Protein AF-A0AAD0XFT7-F1 (afdb_monomer)

Solvent-accessible surface area (backbone atoms only — not comparable to full-atom values): 4412 Å² total; per-residue (Å²): 132,84,78,76,80,76,71,78,59,69,62,49,75,48,78,48,75,57,97,86,44,58,34,40,38,38,35,32,62,42,83,42,98,82,79,51,73,45,32,30,31,31,33,30,45,88,92,38,78,79,37,66,83,36,81,47,57,67,62,72,76,75,46,94,70,84,86,79,134

Structure (mmCIF, N/CA/C/O backbone):
data_AF-A0AAD0XFT7-F1
#
_entry.id   AF-A0AAD0XFT7-F1
#
loop_
_atom_site.group_PDB
_atom_site.id
_atom_site.type_symbol
_atom_site.label_atom_id
_atom_site.label_alt_id
_atom_site.label_comp_id
_atom_site.label_asym_id
_atom_site.label_entity_id
_atom_site.label_seq_id
_atom_site.pdbx_PDB_ins_code
_atom_site.Cartn_x
_atom_site.Cartn_y
_atom_site.Cartn_z
_atom_site.occupancy
_atom_site.B_iso_or_equiv
_atom_site.auth_seq_id
_atom_site.auth_comp_id
_atom_site.auth_asym_id
_atom_site.auth_atom_id
_atom_site.pdbx_PDB_model_num
ATOM 1 N N . MET A 1 1 ? 36.235 2.307 4.432 1.00 33.81 1 MET A N 1
ATOM 2 C CA . MET A 1 1 ? 34.901 2.529 5.022 1.00 33.81 1 MET A CA 1
ATOM 3 C C . MET A 1 1 ? 33.978 2.783 3.854 1.00 33.81 1 MET A C 1
ATOM 5 O O . MET A 1 1 ? 34.161 3.783 3.174 1.00 33.81 1 MET A 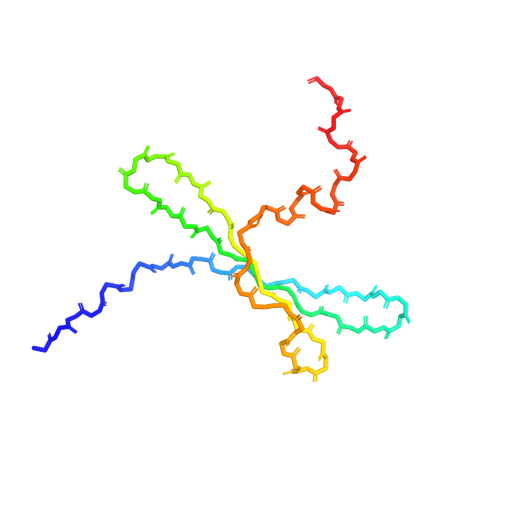O 1
ATOM 9 N N . SER A 1 2 ? 33.145 1.802 3.520 1.00 37.66 2 SER A N 1
ATOM 10 C CA . SER A 1 2 ? 32.285 1.836 2.340 1.00 37.66 2 SER A CA 1
ATOM 11 C C . SER A 1 2 ? 31.258 2.948 2.520 1.00 37.66 2 SER A C 1
ATOM 13 O O . SER A 1 2 ? 30.428 2.868 3.422 1.00 37.66 2 SER A O 1
ATOM 15 N N . GLN A 1 3 ? 31.379 4.002 1.713 1.00 39.41 3 GLN A N 1
ATOM 16 C CA . GLN A 1 3 ? 30.316 4.982 1.529 1.00 39.41 3 GLN A CA 1
ATOM 17 C C . GLN A 1 3 ? 29.159 4.203 0.918 1.00 39.41 3 GLN A C 1
ATOM 19 O O . GLN A 1 3 ? 29.277 3.690 -0.189 1.00 39.41 3 GLN A O 1
ATOM 24 N N . GLN A 1 4 ? 28.118 3.983 1.714 1.00 43.22 4 GLN A N 1
ATOM 25 C CA . GLN A 1 4 ? 26.854 3.491 1.205 1.00 43.22 4 GLN A CA 1
ATOM 26 C C . GLN A 1 4 ? 26.342 4.570 0.259 1.00 43.22 4 GLN A C 1
ATOM 28 O O . GLN A 1 4 ? 26.135 5.704 0.685 1.00 43.22 4 GLN A O 1
ATOM 33 N N . ASP A 1 5 ? 26.217 4.225 -1.018 1.00 38.78 5 ASP A N 1
ATOM 34 C CA . ASP A 1 5 ? 25.445 4.969 -1.998 1.00 38.78 5 ASP A CA 1
ATOM 35 C C . ASP A 1 5 ? 24.039 5.212 -1.429 1.00 38.78 5 ASP A C 1
ATOM 37 O O . ASP A 1 5 ? 23.145 4.372 -1.539 1.00 38.78 5 ASP A O 1
ATOM 41 N N . GLU A 1 6 ? 23.834 6.367 -0.796 1.00 43.38 6 GLU A N 1
ATOM 42 C CA . GLU A 1 6 ? 22.512 6.952 -0.607 1.00 43.38 6 GLU A CA 1
ATOM 43 C C . GLU A 1 6 ? 22.019 7.398 -1.989 1.00 43.38 6 GLU A C 1
ATOM 45 O O . GLU A 1 6 ? 21.955 8.583 -2.316 1.00 43.38 6 GLU A O 1
ATOM 50 N N . VAL A 1 7 ? 21.678 6.420 -2.836 1.00 44.44 7 VAL A N 1
ATOM 51 C CA . VAL A 1 7 ? 20.665 6.622 -3.866 1.00 44.44 7 VAL A CA 1
ATOM 52 C C . VAL A 1 7 ? 19.445 7.067 -3.081 1.00 44.44 7 VAL A C 1
ATOM 54 O O . VAL A 1 7 ? 18.834 6.259 -2.381 1.00 44.44 7 VAL A O 1
ATOM 57 N N . GLY A 1 8 ? 19.163 8.368 -3.109 1.00 45.78 8 GLY A N 1
ATOM 58 C CA . GLY A 1 8 ? 17.975 8.951 -2.511 1.00 45.78 8 GLY A CA 1
ATOM 59 C C . GLY A 1 8 ? 16.750 8.310 -3.146 1.00 45.78 8 GLY A C 1
ATOM 60 O O . GLY A 1 8 ? 16.221 8.808 -4.134 1.00 45.78 8 GLY A O 1
ATOM 61 N N . MET A 1 9 ? 16.334 7.166 -2.608 1.00 56.12 9 MET A N 1
ATOM 62 C CA . MET A 1 9 ? 15.054 6.548 -2.889 1.00 56.12 9 MET A CA 1
ATOM 63 C C . MET A 1 9 ? 14.026 7.506 -2.313 1.00 56.12 9 MET A C 1
ATOM 65 O O . MET A 1 9 ? 13.754 7.467 -1.114 1.00 56.12 9 MET A O 1
ATOM 69 N N . ASP A 1 10 ? 13.515 8.411 -3.145 1.00 68.56 10 ASP A N 1
ATOM 70 C CA . ASP A 1 10 ? 12.421 9.296 -2.770 1.00 68.56 10 ASP A CA 1
ATOM 71 C C . ASP A 1 10 ? 11.221 8.404 -2.423 1.00 68.56 10 ASP A C 1
ATOM 73 O O . ASP A 1 10 ? 10.545 7.832 -3.283 1.00 68.56 10 ASP A O 1
ATOM 77 N N . SER A 1 11 ? 11.069 8.133 -1.128 1.00 73.31 11 SER A N 1
ATOM 78 C CA . SER A 1 11 ? 10.001 7.302 -0.606 1.00 73.31 11 SER A CA 1
ATOM 79 C C . SER A 1 11 ? 8.845 8.217 -0.235 1.00 73.31 11 SER A C 1
ATOM 81 O O . SER A 1 11 ? 8.950 9.029 0.688 1.00 73.31 11 SER A O 1
ATOM 83 N N . HIS A 1 12 ? 7.723 8.072 -0.923 1.00 84.56 12 HIS A N 1
ATOM 84 C CA . HIS A 1 12 ? 6.507 8.808 -0.617 1.00 84.56 12 HIS A CA 1
ATOM 85 C C . HIS A 1 12 ? 5.690 8.057 0.427 1.00 84.56 12 HIS A C 1
ATOM 87 O O . HIS A 1 12 ? 5.483 6.851 0.307 1.00 84.56 12 HIS A O 1
ATOM 93 N N . ARG A 1 13 ? 5.183 8.775 1.434 1.00 88.62 13 ARG A N 1
ATOM 94 C CA . ARG A 1 13 ? 4.268 8.225 2.441 1.00 88.62 13 ARG A CA 1
ATOM 95 C C . ARG A 1 13 ? 2.888 8.850 2.326 1.00 88.62 13 ARG A C 1
ATOM 97 O O . ARG A 1 13 ? 2.750 10.069 2.332 1.00 88.62 13 ARG A O 1
ATOM 104 N N . MET A 1 14 ? 1.869 8.002 2.306 1.00 89.00 14 MET A N 1
ATOM 105 C CA . MET A 1 14 ? 0.460 8.373 2.295 1.00 89.00 14 MET A CA 1
ATOM 106 C C . MET A 1 14 ? -0.254 7.734 3.487 1.00 89.00 14 MET A C 1
ATOM 108 O O . MET A 1 14 ? 0.045 6.607 3.873 1.00 89.00 14 MET A O 1
ATOM 112 N N . LYS A 1 15 ? -1.213 8.452 4.075 1.00 90.81 15 LYS A N 1
ATOM 113 C CA . LYS A 1 15 ? -2.127 7.915 5.090 1.00 90.81 15 LYS A CA 1
ATOM 114 C C . LYS A 1 15 ? -3.511 7.776 4.482 1.00 90.81 15 LYS A C 1
ATOM 116 O O . LYS A 1 15 ? -3.995 8.726 3.872 1.00 90.81 15 LYS A O 1
ATOM 121 N N . ILE A 1 16 ? -4.142 6.623 4.668 1.00 88.44 16 ILE A N 1
ATOM 122 C CA . ILE A 1 16 ? -5.511 6.368 4.216 1.00 88.44 16 ILE A CA 1
ATOM 123 C C . ILE A 1 16 ? -6.346 5.797 5.359 1.00 88.44 16 ILE A C 1
ATOM 125 O O . ILE A 1 16 ? -5.839 5.048 6.190 1.00 88.44 16 ILE A O 1
ATOM 129 N N . CYS A 1 17 ? -7.634 6.131 5.390 1.00 89.81 17 CYS A N 1
ATOM 130 C CA . CYS A 1 17 ? -8.581 5.589 6.361 1.00 89.81 17 CYS A CA 1
ATOM 131 C C . CYS A 1 17 ? -9.598 4.710 5.630 1.00 89.81 17 C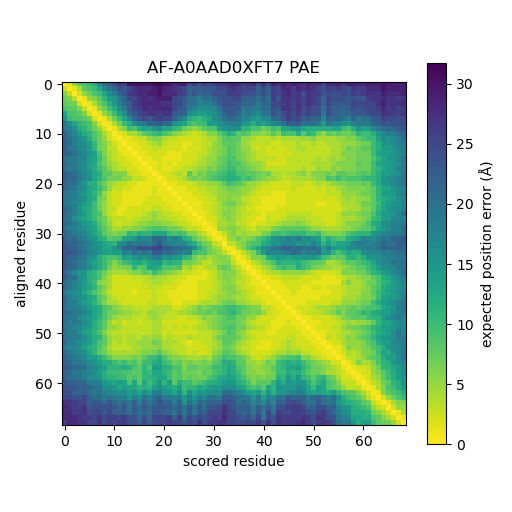YS A C 1
ATOM 133 O O . CYS A 1 17 ? -10.360 5.212 4.806 1.00 89.81 17 CYS A O 1
ATOM 135 N N . ILE A 1 18 ? -9.627 3.411 5.932 1.00 84.81 18 ILE A N 1
ATOM 136 C CA . ILE A 1 18 ? -10.572 2.446 5.353 1.00 84.81 18 ILE A CA 1
ATOM 137 C C . ILE A 1 18 ? -11.349 1.809 6.502 1.00 84.81 18 ILE A C 1
ATOM 139 O O . ILE A 1 18 ? -10.752 1.232 7.404 1.00 84.81 18 ILE A O 1
ATOM 143 N N . GLY A 1 19 ? -12.679 1.924 6.493 1.00 87.50 19 GLY A N 1
ATOM 144 C CA . GLY A 1 19 ? -13.526 1.289 7.513 1.00 87.50 19 GLY A CA 1
AT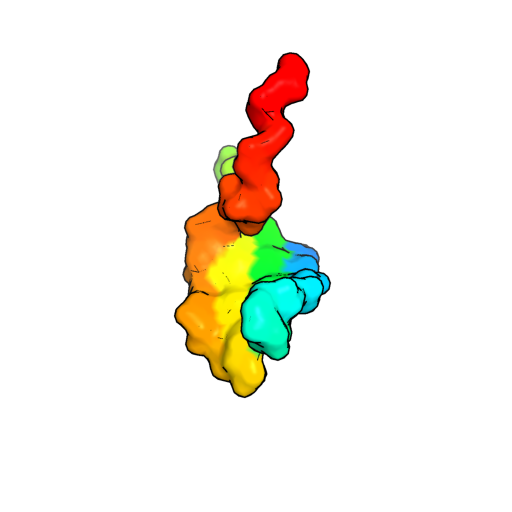OM 145 C C . GLY A 1 19 ? -13.249 1.744 8.954 1.00 87.50 19 GLY A C 1
ATOM 146 O O . GLY A 1 19 ? -13.508 0.991 9.884 1.00 87.50 19 GLY A O 1
ATOM 147 N N . GLY A 1 20 ? -12.700 2.950 9.146 1.00 89.81 20 GLY A N 1
ATOM 148 C CA . GLY A 1 20 ? -12.280 3.466 10.457 1.00 89.81 20 GLY A CA 1
ATOM 149 C C . GLY A 1 20 ? -10.854 3.081 10.867 1.00 89.81 20 GLY A C 1
ATOM 150 O O . GLY A 1 20 ? -10.325 3.647 11.819 1.00 89.81 20 GLY A O 1
ATOM 151 N N . THR A 1 21 ? -10.198 2.194 10.121 1.00 89.62 21 THR A N 1
ATOM 152 C CA . THR A 1 21 ? -8.806 1.800 10.345 1.00 89.62 21 THR A CA 1
ATOM 153 C C . THR A 1 21 ? -7.866 2.693 9.539 1.00 89.62 21 THR A C 1
ATOM 155 O O . THR A 1 21 ? -8.075 2.920 8.344 1.00 89.62 21 THR A O 1
ATOM 158 N N . THR A 1 22 ? -6.824 3.215 10.193 1.00 92.12 22 THR A N 1
ATOM 159 C CA . THR A 1 22 ? -5.797 4.033 9.534 1.00 92.12 22 THR A CA 1
ATOM 160 C C . THR A 1 22 ? -4.663 3.147 9.038 1.00 92.12 22 THR A C 1
ATOM 162 O O . THR A 1 22 ? -4.016 2.458 9.826 1.00 92.12 22 THR A O 1
ATOM 165 N N . TYR A 1 23 ? -4.386 3.232 7.742 1.00 90.50 23 TYR A N 1
ATOM 166 C CA . TYR A 1 23 ? -3.242 2.605 7.103 1.00 90.50 23 TYR A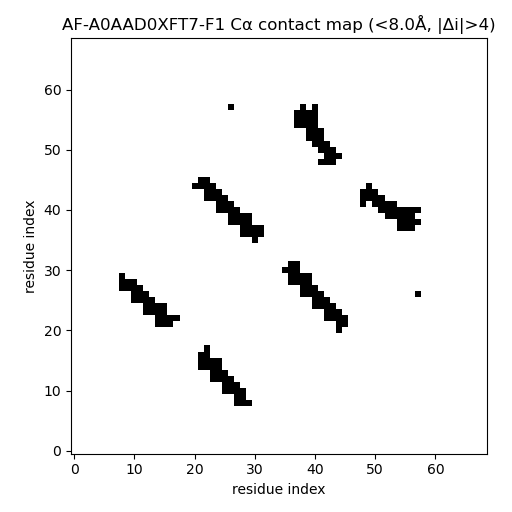 CA 1
ATOM 167 C C . TYR A 1 23 ? -2.231 3.668 6.695 1.00 90.50 23 TYR A C 1
ATOM 169 O O . TYR A 1 23 ? -2.585 4.743 6.203 1.00 90.50 23 TYR A O 1
ATOM 177 N N . VAL A 1 24 ? -0.957 3.350 6.872 1.00 92.06 24 VAL A N 1
ATOM 178 C CA . VAL A 1 24 ? 0.148 4.103 6.282 1.00 92.06 24 VAL A CA 1
ATOM 179 C C . VAL A 1 24 ? 0.649 3.292 5.107 1.00 92.06 24 VAL A C 1
ATOM 181 O O . VAL A 1 24 ? 0.815 2.082 5.231 1.00 92.06 24 VAL A O 1
ATOM 184 N N . ILE A 1 25 ? 0.897 3.937 3.976 1.00 90.50 25 ILE A N 1
ATOM 185 C CA . ILE A 1 25 ? 1.531 3.295 2.837 1.00 90.50 25 ILE A CA 1
ATOM 186 C C . ILE A 1 25 ? 2.752 4.101 2.432 1.00 90.50 25 ILE A C 1
ATOM 188 O O . ILE A 1 25 ? 2.672 5.312 2.249 1.00 90.50 25 ILE A O 1
ATOM 192 N N . GLU A 1 26 ? 3.884 3.427 2.319 1.00 90.88 26 GLU A N 1
ATOM 193 C CA . GLU A 1 26 ? 5.133 3.971 1.806 1.00 90.88 26 GLU A CA 1
ATOM 194 C C . GLU A 1 26 ? 5.382 3.342 0.448 1.00 90.88 26 GLU A C 1
ATOM 196 O O . GLU A 1 26 ? 5.275 2.129 0.309 1.00 90.88 26 GLU A O 1
ATOM 201 N N . SER A 1 27 ? 5.702 4.153 -0.547 1.00 87.44 27 SER A N 1
ATOM 202 C CA . SER A 1 27 ? 6.076 3.691 -1.876 1.00 87.44 27 SER A CA 1
ATOM 203 C C . SER A 1 27 ? 7.405 4.289 -2.280 1.00 87.44 27 SER A C 1
ATOM 205 O O . SER A 1 27 ? 7.654 5.458 -1.994 1.00 87.44 27 SER A O 1
ATOM 207 N N . ARG A 1 28 ? 8.220 3.523 -2.994 1.00 86.44 28 ARG A N 1
ATOM 208 C CA . ARG A 1 28 ? 9.481 3.992 -3.567 1.00 86.44 28 ARG A CA 1
ATOM 209 C C . ARG A 1 28 ? 9.598 3.546 -5.015 1.00 86.44 28 ARG A C 1
ATOM 211 O O . ARG A 1 28 ? 9.120 2.468 -5.373 1.00 86.44 28 ARG A O 1
ATOM 218 N N . ALA A 1 29 ? 10.240 4.376 -5.827 1.00 83.69 29 ALA A N 1
ATOM 219 C CA . ALA A 1 29 ? 10.702 3.963 -7.141 1.00 83.69 29 ALA A CA 1
ATOM 220 C C . ALA A 1 29 ? 12.046 3.235 -6.996 1.00 83.69 29 ALA A C 1
ATOM 222 O O . ALA A 1 29 ? 12.927 3.673 -6.255 1.00 83.69 29 ALA A O 1
ATOM 223 N N . LEU A 1 30 ? 12.182 2.120 -7.701 1.00 82.38 30 LEU A N 1
ATOM 224 C CA . LEU A 1 30 ? 13.440 1.441 -7.950 1.00 82.38 30 LEU A CA 1
ATOM 225 C C . LEU A 1 30 ? 13.840 1.752 -9.386 1.00 82.38 30 LEU A C 1
ATOM 227 O O . LEU A 1 30 ? 13.197 1.280 -10.326 1.00 82.38 30 LEU A O 1
ATOM 231 N N . ASP A 1 31 ? 14.885 2.554 -9.554 1.00 73.56 31 ASP A N 1
ATOM 232 C CA . ASP A 1 31 ? 15.508 2.722 -10.860 1.00 73.56 31 ASP A CA 1
ATOM 233 C C . ASP A 1 31 ? 16.434 1.517 -11.082 1.00 73.56 31 ASP A C 1
ATOM 235 O O . ASP A 1 31 ? 17.476 1.389 -10.434 1.00 73.56 31 ASP A O 1
ATOM 239 N N . LEU A 1 32 ? 16.028 0.590 -11.955 1.00 67.94 32 LEU A N 1
ATOM 240 C CA . LEU A 1 32 ? 16.914 -0.477 -12.409 1.00 67.94 32 LEU A CA 1
ATOM 241 C C . LEU A 1 32 ? 17.776 0.031 -13.568 1.00 67.94 32 LEU A C 1
ATOM 243 O O . LEU A 1 32 ? 17.364 0.856 -14.385 1.00 67.94 32 LEU A O 1
ATOM 247 N N . SER A 1 33 ? 18.998 -0.490 -13.636 1.00 62.12 33 SER A N 1
ATOM 248 C CA . SER A 1 33 ? 20.063 -0.097 -14.568 1.00 62.12 33 SER A CA 1
ATOM 249 C C . SER A 1 33 ? 19.714 -0.218 -16.061 1.00 62.12 33 SER A C 1
ATOM 251 O O . SER A 1 33 ? 20.474 0.267 -16.893 1.00 62.12 33 SER A O 1
ATOM 253 N N . GLU A 1 34 ? 18.571 -0.812 -16.412 1.00 64.50 34 GLU A N 1
ATOM 254 C CA . GLU A 1 34 ? 18.089 -0.996 -17.791 1.00 64.50 34 GLU A CA 1
ATOM 255 C C . GLU A 1 34 ? 16.907 -0.084 -18.168 1.00 64.50 34 GLU A C 1
ATOM 257 O O . GLU A 1 34 ? 16.209 -0.329 -19.147 1.00 64.50 34 GLU A O 1
ATOM 262 N N . GLY A 1 35 ? 16.677 1.003 -17.423 1.00 60.97 35 GLY A N 1
ATOM 263 C CA . GLY A 1 35 ? 15.643 1.992 -17.760 1.00 60.97 35 GLY A CA 1
ATOM 264 C C . GLY A 1 35 ? 14.216 1.549 -17.428 1.00 60.97 35 GLY A C 1
ATOM 265 O O . GLY A 1 35 ? 13.268 2.303 -17.652 1.00 60.97 35 GLY A O 1
ATOM 266 N N . GLU A 1 36 ? 14.054 0.364 -16.844 1.00 63.31 36 GLU A N 1
ATOM 267 C CA . GLU A 1 36 ? 12.810 -0.050 -16.212 1.00 63.31 36 GLU A CA 1
ATOM 268 C C . GLU A 1 36 ? 12.719 0.565 -14.812 1.00 63.31 36 GLU A C 1
ATOM 270 O O . GLU A 1 36 ? 13.548 0.317 -13.932 1.00 63.31 36 GLU A O 1
ATOM 275 N N . ARG A 1 37 ? 11.687 1.385 -14.605 1.00 67.69 37 ARG A N 1
ATOM 276 C CA . ARG A 1 37 ? 11.330 1.893 -13.284 1.00 67.69 37 ARG A CA 1
ATOM 277 C C . ARG A 1 37 ? 10.312 0.952 -12.666 1.00 67.69 37 ARG A C 1
ATOM 279 O O . ARG A 1 37 ? 9.175 0.867 -13.131 1.00 67.69 37 ARG A O 1
ATOM 286 N N . PHE A 1 38 ? 10.709 0.284 -11.594 1.00 75.12 38 PHE A N 1
ATOM 287 C CA . PHE A 1 38 ? 9.779 -0.479 -10.778 1.00 75.12 38 PHE A CA 1
ATOM 288 C C . PHE A 1 38 ? 9.311 0.361 -9.603 1.00 75.12 38 PHE A C 1
ATOM 290 O O . PHE A 1 38 ? 9.981 1.291 -9.162 1.00 75.12 38 PHE A O 1
ATOM 297 N N . TYR A 1 39 ? 8.138 0.026 -9.094 1.00 82.19 39 TYR A N 1
ATOM 298 C CA . TYR A 1 39 ? 7.611 0.609 -7.875 1.00 82.19 39 TYR A CA 1
ATOM 299 C C . TYR A 1 39 ? 7.474 -0.502 -6.855 1.00 82.19 39 TYR A C 1
ATOM 301 O O . TYR A 1 39 ? 7.065 -1.613 -7.194 1.00 82.19 39 TYR A O 1
ATOM 309 N N . GLU A 1 40 ? 7.814 -0.202 -5.613 1.00 89.69 40 GLU A N 1
ATOM 310 C CA . GLU A 1 40 ? 7.519 -1.065 -4.482 1.00 89.69 40 GLU A CA 1
ATOM 311 C C . GLU A 1 40 ? 6.753 -0.277 -3.438 1.00 89.69 40 GLU A C 1
ATOM 313 O O . GLU A 1 40 ? 6.933 0.937 -3.305 1.00 89.69 40 GLU A O 1
ATOM 318 N N . TYR A 1 41 ? 5.928 -0.974 -2.665 1.00 88.94 41 TYR A N 1
ATOM 319 C CA . TYR A 1 41 ? 5.192 -0.372 -1.568 1.00 88.94 41 TYR A CA 1
ATOM 320 C C . TYR A 1 41 ? 5.180 -1.248 -0.318 1.00 88.94 41 TYR A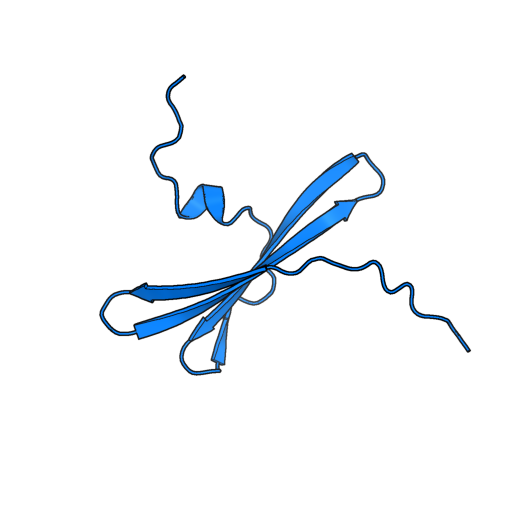 C 1
ATOM 322 O O . TYR A 1 41 ? 5.248 -2.473 -0.389 1.00 88.94 41 TYR A O 1
ATOM 330 N N . ARG A 1 42 ? 5.058 -0.598 0.837 1.00 91.75 42 ARG A N 1
ATOM 331 C CA . ARG A 1 42 ? 4.947 -1.193 2.169 1.00 91.75 42 ARG A CA 1
ATOM 332 C C . ARG A 1 42 ? 3.756 -0.578 2.894 1.00 91.75 42 ARG A C 1
ATOM 334 O O . ARG A 1 42 ? 3.535 0.626 2.800 1.00 91.75 42 ARG A O 1
ATOM 341 N N . VAL A 1 43 ? 2.989 -1.399 3.606 1.00 91.44 43 VAL A N 1
ATOM 342 C CA . VAL A 1 43 ? 1.761 -0.993 4.302 1.00 91.44 43 VAL A CA 1
ATOM 343 C C . VAL A 1 43 ? 1.895 -1.270 5.794 1.00 91.44 43 VAL A C 1
ATOM 345 O O . VAL A 1 43 ? 2.252 -2.382 6.194 1.00 91.44 43 VAL A O 1
ATOM 348 N N . TRP A 1 44 ? 1.512 -0.288 6.608 1.00 94.38 44 TRP A N 1
ATOM 349 C CA . TRP A 1 44 ? 1.332 -0.434 8.046 1.00 94.38 44 TRP A CA 1
ATOM 350 C C . TRP A 1 44 ? -0.119 -0.228 8.439 1.00 94.38 44 TRP A C 1
ATOM 352 O O . TRP A 1 44 ? -0.822 0.596 7.855 1.00 94.38 44 TRP A O 1
ATOM 362 N N . CYS A 1 45 ? -0.520 -0.930 9.486 1.00 93.19 45 CYS A N 1
ATOM 363 C CA . CYS A 1 45 ? -1.763 -0.749 10.212 1.00 93.19 45 CYS A CA 1
ATOM 364 C C . CYS A 1 45 ? -1.411 -0.715 11.698 1.00 93.19 45 CYS A C 1
ATOM 366 O O . CYS A 1 45 ? -0.771 -1.650 12.170 1.00 93.19 45 CYS A O 1
ATOM 368 N N . GLU A 1 46 ? -1.784 0.349 12.415 1.00 89.56 46 GLU A N 1
ATOM 369 C CA . GLU A 1 46 ? -1.514 0.477 13.864 1.00 89.56 46 GLU A CA 1
ATOM 370 C C . GLU A 1 46 ? -0.046 0.163 14.229 1.00 89.56 46 GLU A C 1
ATOM 372 O O . GLU A 1 46 ? 0.245 -0.653 15.101 1.00 89.56 46 GLU A O 1
ATOM 377 N N . ASP A 1 47 ? 0.886 0.766 13.479 1.00 86.19 47 ASP A N 1
ATOM 378 C CA . ASP A 1 47 ? 2.345 0.591 13.594 1.00 86.19 47 ASP A CA 1
ATOM 379 C C . ASP A 1 47 ? 2.888 -0.821 13.284 1.00 86.19 47 ASP A C 1
ATOM 381 O O . ASP A 1 47 ? 4.099 -1.044 13.320 1.00 86.19 47 ASP A O 1
ATOM 385 N N . GLN A 1 48 ? 2.035 -1.763 12.871 1.00 91.88 48 GLN A N 1
ATOM 386 C CA . GLN A 1 48 ? 2.441 -3.090 12.409 1.00 91.88 48 GLN A CA 1
ATOM 387 C C . GLN A 1 48 ? 2.531 -3.149 10.887 1.00 91.88 48 GLN A C 1
ATOM 389 O O . GLN A 1 48 ? 1.616 -2.720 10.185 1.00 91.88 48 GLN A O 1
ATOM 394 N N . VAL A 1 49 ? 3.613 -3.729 10.362 1.00 92.50 49 VAL A N 1
ATOM 395 C CA . VAL A 1 49 ? 3.743 -4.003 8.924 1.00 92.50 49 VAL A CA 1
ATOM 396 C C . VAL A 1 49 ? 2.783 -5.133 8.555 1.00 92.50 49 VAL A C 1
ATOM 398 O O . VAL A 1 49 ? 2.986 -6.279 8.945 1.00 92.50 49 VAL A O 1
ATOM 401 N N . VAL A 1 50 ? 1.744 -4.812 7.784 1.00 92.25 50 VAL A N 1
ATOM 402 C CA . VAL A 1 50 ? 0.785 -5.803 7.255 1.00 92.25 50 VAL A CA 1
ATOM 403 C C . VAL A 1 50 ? 1.187 -6.301 5.869 1.00 92.25 50 VAL A C 1
ATOM 405 O O . VAL A 1 50 ? 0.783 -7.384 5.445 1.00 92.25 50 VAL A O 1
ATOM 408 N N . LYS A 1 51 ? 1.995 -5.513 5.153 1.00 90.56 51 LYS A N 1
ATOM 409 C CA . LYS A 1 51 ? 2.566 -5.867 3.856 1.00 90.56 51 LYS A CA 1
ATOM 410 C C . LYS A 1 51 ? 3.951 -5.242 3.748 1.00 90.56 51 LYS A C 1
ATOM 412 O O . LYS A 1 51 ? 4.054 -4.019 3.780 1.00 90.56 51 LYS A O 1
ATOM 417 N N . ASP A 1 52 ? 4.991 -6.062 3.640 1.00 90.19 52 ASP A N 1
ATOM 418 C CA . ASP A 1 52 ? 6.354 -5.578 3.386 1.00 90.19 52 ASP A CA 1
ATOM 419 C C . ASP A 1 52 ? 6.542 -5.222 1.899 1.00 90.19 52 ASP A C 1
ATOM 421 O O . ASP A 1 52 ? 5.619 -5.445 1.108 1.00 90.19 52 ASP A O 1
ATOM 425 N N . TRP A 1 53 ? 7.699 -4.659 1.537 1.00 90.62 53 TRP A N 1
ATOM 426 C CA . TRP A 1 53 ? 8.050 -4.186 0.198 1.00 90.62 53 TRP A CA 1
ATOM 427 C C . TRP A 1 53 ? 7.585 -5.158 -0.882 1.00 90.62 53 TRP A C 1
ATOM 429 O O . TRP A 1 53 ? 8.163 -6.216 -1.120 1.00 90.62 53 TRP A O 1
ATOM 439 N N . THR A 1 54 ? 6.473 -4.789 -1.503 1.00 89.12 54 THR A N 1
ATOM 440 C CA . THR A 1 54 ? 5.795 -5.559 -2.532 1.00 89.12 54 THR A CA 1
ATOM 441 C C . THR A 1 54 ? 5.924 -4.791 -3.829 1.00 89.12 54 THR A C 1
ATOM 443 O O . THR A 1 54 ? 5.578 -3.611 -3.885 1.00 89.12 54 THR A O 1
ATOM 446 N N . GLN A 1 55 ? 6.409 -5.459 -4.870 1.00 86.81 55 GLN A N 1
ATOM 447 C CA . GLN A 1 55 ? 6.503 -4.886 -6.205 1.00 86.81 55 GLN A CA 1
ATOM 448 C C . GLN A 1 55 ? 5.101 -4.594 -6.758 1.00 86.81 55 GLN A C 1
ATOM 450 O O . GLN A 1 55 ? 4.218 -5.452 -6.746 1.00 86.81 55 GLN A O 1
ATOM 455 N N . GLY A 1 56 ? 4.902 -3.373 -7.240 1.00 80.31 56 GLY A N 1
ATOM 456 C CA . GLY A 1 56 ? 3.651 -2.900 -7.814 1.00 80.31 56 GLY A CA 1
ATOM 457 C C . GLY A 1 56 ? 3.501 -1.388 -7.684 1.00 80.31 56 GLY A C 1
ATOM 458 O O . GLY A 1 56 ? 3.954 -0.778 -6.714 1.00 80.31 56 GLY A O 1
ATOM 459 N N . ASN A 1 57 ? 2.843 -0.769 -8.662 1.00 70.06 57 ASN A N 1
ATOM 460 C CA . ASN A 1 57 ? 2.474 0.634 -8.566 1.00 70.06 57 ASN A CA 1
ATOM 461 C C . ASN A 1 57 ? 1.166 0.752 -7.779 1.00 70.06 57 ASN A C 1
ATOM 463 O O . ASN A 1 57 ? 0.135 0.215 -8.175 1.00 70.06 57 ASN A O 1
ATOM 467 N N . MET A 1 58 ? 1.194 1.482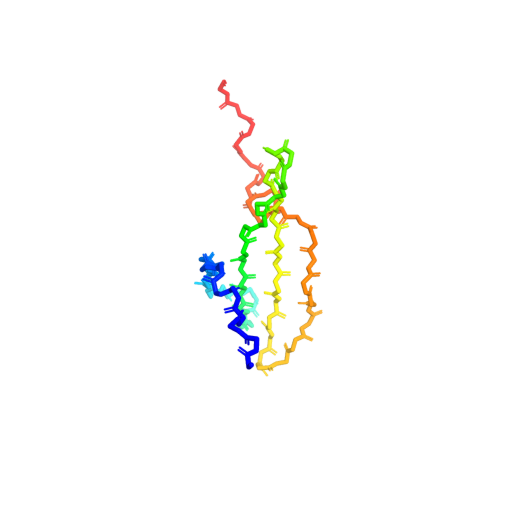 -6.663 1.00 67.12 58 MET A N 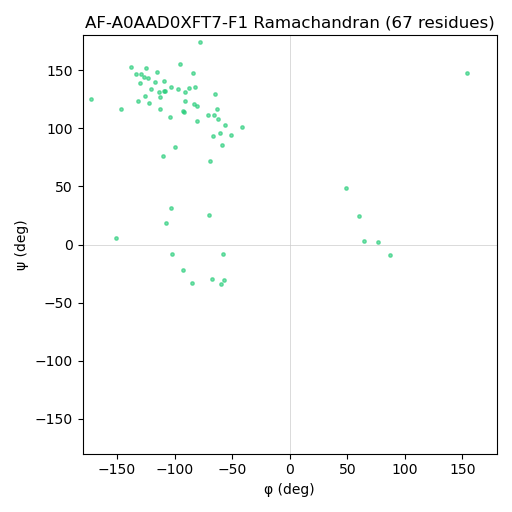1
ATOM 468 C CA . MET A 1 58 ? 0.000 1.718 -5.850 1.00 67.12 58 MET A CA 1
ATOM 469 C C . MET A 1 58 ? -1.137 2.371 -6.653 1.00 67.12 58 MET A C 1
ATOM 471 O O . MET A 1 58 ? -2.308 2.104 -6.386 1.00 67.12 58 MET A O 1
ATOM 475 N N . ALA A 1 59 ? -0.803 3.186 -7.661 1.00 65.69 59 ALA A N 1
ATOM 476 C CA . ALA A 1 59 ? -1.782 3.800 -8.549 1.00 65.69 59 ALA A CA 1
ATOM 477 C C . ALA A 1 59 ? -2.626 2.755 -9.296 1.00 65.69 59 ALA A C 1
ATOM 479 O O . ALA A 1 59 ? -3.820 2.974 -9.461 1.00 65.69 59 ALA A O 1
ATOM 480 N N . ASP A 1 60 ? -2.066 1.595 -9.656 1.00 64.50 60 ASP A N 1
ATOM 481 C CA . ASP A 1 60 ? -2.823 0.530 -10.330 1.00 64.50 60 ASP A CA 1
ATOM 482 C C . ASP A 1 60 ? -3.891 -0.092 -9.416 1.00 64.50 60 ASP A C 1
ATOM 484 O O . ASP A 1 60 ? -4.937 -0.539 -9.883 1.00 64.50 60 ASP A O 1
ATOM 488 N N . PHE A 1 61 ? -3.656 -0.097 -8.100 1.00 61.44 61 PHE A N 1
ATOM 489 C CA . PHE A 1 61 ? -4.584 -0.661 -7.117 1.00 61.44 61 PHE A CA 1
ATOM 490 C C . PHE A 1 61 ? -5.675 0.327 -6.691 1.00 61.44 61 PHE A C 1
ATOM 492 O O . PHE A 1 61 ? -6.799 -0.086 -6.407 1.00 61.44 61 PHE A O 1
ATOM 499 N N . PHE A 1 62 ? -5.357 1.624 -6.640 1.00 59.31 62 PHE A N 1
ATOM 500 C CA . PHE A 1 62 ? -6.275 2.668 -6.170 1.00 59.31 62 PHE A CA 1
ATOM 501 C C . PHE A 1 62 ? -6.931 3.488 -7.289 1.00 59.31 62 PHE A C 1
ATOM 503 O O . PHE A 1 62 ? -7.854 4.250 -7.004 1.00 59.31 62 PHE A O 1
ATOM 510 N N . ALA A 1 63 ? -6.523 3.320 -8.550 1.00 49.38 63 ALA A N 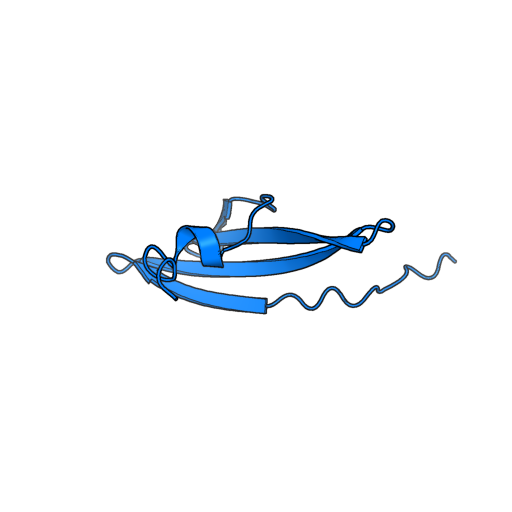1
ATOM 511 C CA . ALA A 1 63 ? -7.168 3.944 -9.702 1.00 49.38 63 ALA A CA 1
ATOM 512 C C . ALA A 1 63 ? -7.911 2.912 -10.572 1.00 49.38 63 ALA A C 1
ATOM 514 O O . ALA A 1 63 ? -7.477 2.621 -11.686 1.00 49.38 63 ALA A O 1
ATOM 515 N N . PRO A 1 64 ? -9.098 2.417 -10.170 1.00 45.34 64 PRO A N 1
ATOM 516 C CA . PRO A 1 64 ? -9.955 1.634 -11.063 1.00 45.34 64 PRO A CA 1
ATOM 517 C C . PRO A 1 64 ? -10.592 2.474 -12.199 1.00 45.34 64 PRO A C 1
ATOM 519 O O . PRO A 1 64 ? -11.650 2.113 -12.705 1.00 45.34 64 PRO A O 1
ATOM 522 N N . GLY A 1 65 ? -9.994 3.600 -12.619 1.00 47.28 65 GLY A N 1
ATOM 523 C CA . GLY A 1 65 ? -10.683 4.594 -13.453 1.00 47.28 65 GLY A CA 1
ATOM 524 C C . GLY A 1 65 ? -9.858 5.451 -14.415 1.00 47.28 65 GLY A C 1
ATOM 525 O O . GLY A 1 65 ? -10.452 6.311 -15.051 1.00 47.28 65 GLY A O 1
ATOM 526 N N . LEU A 1 66 ? -8.547 5.242 -14.589 1.00 45.91 66 LEU A N 1
ATOM 527 C CA . LEU A 1 66 ? -7.758 5.993 -15.592 1.00 45.91 66 LEU A CA 1
ATOM 528 C C . LEU A 1 66 ? -7.441 5.172 -16.854 1.00 45.91 66 LEU A C 1
ATOM 530 O O . LEU A 1 66 ? -6.446 5.389 -17.536 1.00 45.91 66 LEU A O 1
ATOM 534 N N . ARG A 1 67 ? -8.350 4.253 -17.205 1.00 49.88 67 ARG A N 1
ATOM 535 C CA . ARG A 1 67 ? -8.558 3.807 -18.587 1.00 49.88 67 ARG A CA 1
ATOM 536 C C . ARG A 1 67 ? -9.770 4.536 -19.163 1.00 49.88 67 ARG A C 1
ATOM 538 O O . ARG A 1 67 ? -10.872 3.998 -19.137 1.00 49.88 67 ARG A O 1
ATOM 545 N N . GLN A 1 68 ? -9.557 5.747 -19.667 1.00 44.56 68 GLN A N 1
ATOM 546 C CA . GLN A 1 68 ? -10.199 6.259 -20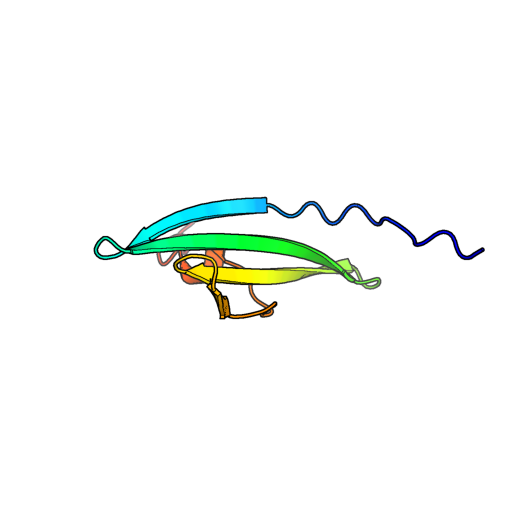.883 1.00 44.56 68 GLN A CA 1
ATOM 547 C C . GLN A 1 68 ? -9.585 7.611 -21.262 1.00 44.56 68 GLN A C 1
ATOM 549 O O . GLN A 1 68 ? -9.534 8.528 -20.444 1.00 44.56 68 GLN A O 1
ATOM 554 N N . GLY A 1 69 ? -9.107 7.679 -22.503 1.00 40.81 69 GLY A N 1
ATOM 555 C CA . GLY A 1 69 ? -8.384 8.786 -23.118 1.00 40.81 69 GLY A CA 1
ATOM 556 C C . GLY A 1 69 ? -7.540 8.249 -24.256 1.00 40.81 69 GLY A C 1
ATOM 557 O O . GLY A 1 69 ? -6.347 7.998 -23.998 1.00 40.81 69 GLY A O 1
#

Nearest PDB structures (foldseek):
  3az8-assembly1_E  TM=6.338E-01  e=3.731E-01  Plasmodium falciparum
  4nch-assembly1_A  TM=5.352E-01  e=1.370E+00  Pyrococcus furiosus DSM 3638
  1f2u-assembly1_C  TM=4.529E-01  e=1.127E+00  Pyrococcus furiosus
  4nch-assembly2_B  TM=4.959E-01  e=2.159E+00  Pyrococcus furiosus DSM 3638
  3qks-assembly1_A  TM=3.742E-01  e=4.137E+00  Pyrococcus furiosus

Organism: NCBI:txid80842

Foldseek 3Di:
DDDPPPPVFVWDWDWDADPNWIKIKIKTWDCDPVRDIWMWMWMDTPNDTPGPTDIDDVCVVVCPDPPDD

Mean predicted aligned error: 10.65 Å

Secondary structure (DSSP, 8-state):
----------EEEEEEEETTEEEEEEEEEEE-TTS-EEEEEEEEETTEEEEEEEES-HHHHH-TT----

Radius of gyration: 14.85 Å; Cα contacts (8 Å, |Δi|>4): 100; chains: 1; bounding box: 48×15×37 Å

pLDDT: mean 73.36, std 18.87, range [33.81, 94.38]

Sequence (69 aa):
MSQQDEVGMDSHRMKICIGGTTYVIESRALDLSEGERFYEYRVWCEDQVVKDWTQGNMADFFAPGLRQG